Protein AF-A0A2V5WZT8-F1 (afdb_monomer_lite)

Foldseek 3Di:
DPVVVVVVVVVCVVVPPCVDPVNVCVVVVNDDPVNVVVVVVVCVVVVVCVVVPD

Radius of gyration: 15.37 Å; chains: 1; bounding box: 34×35×30 Å

Sequence (54 aa):
MNTHLDEIDNDIAEKHLLKHPFYLAWTRGELSREALADYARQYYHHVTAFPTYL

Secondary structure (DSSP, 8-state):
--HHHHHHHHHHHHT-GGGSHHHHHHHTT---HHHHHHHHHHHHHHHHHGGG--

Structure (mmCIF, N/CA/C/O backbone):
data_AF-A0A2V5WZT8-F1
#
_entry.id   AF-A0A2V5WZT8-F1
#
loop_
_atom_site.group_PDB
_atom_site.id
_atom_site.type_symbol
_atom_site.label_atom_id
_atom_site.label_alt_id
_atom_site.label_comp_id
_atom_site.label_asym_id
_atom_site.label_entity_id
_atom_site.label_seq_id
_atom_site.pdbx_PDB_ins_code
_atom_site.Cartn_x
_atom_site.Cartn_y
_atom_site.Cartn_z
_atom_site.occupancy
_atom_site.B_iso_or_equiv
_atom_site.auth_seq_id
_atom_site.auth_comp_id
_atom_site.auth_asym_id
_atom_site.auth_atom_id
_atom_site.pdbx_PDB_model_num
ATOM 1 N N . MET A 1 1 ? 17.716 -25.604 -0.193 1.00 63.47 1 MET A N 1
ATOM 2 C CA . MET A 1 1 ? 17.244 -24.214 -0.043 1.00 63.47 1 MET A CA 1
ATOM 3 C C . MET A 1 1 ? 18.240 -23.311 -0.732 1.00 63.47 1 MET A C 1
ATOM 5 O O . MET A 1 1 ? 19.430 -23.603 -0.660 1.00 63.47 1 MET A O 1
ATOM 9 N N . ASN A 1 2 ? 17.763 -22.326 -1.487 1.00 87.19 2 ASN A N 1
ATOM 10 C CA . ASN A 1 2 ? 18.629 -21.370 -2.165 1.00 87.19 2 ASN A CA 1
ATOM 11 C C . ASN A 1 2 ? 18.792 -20.177 -1.224 1.00 87.19 2 ASN A C 1
ATOM 13 O O . ASN A 1 2 ? 17.929 -19.308 -1.201 1.00 87.19 2 ASN A O 1
ATOM 17 N N . THR A 1 3 ? 19.882 -20.172 -0.456 1.00 92.25 3 THR A N 1
ATOM 18 C CA . THR A 1 3 ? 20.144 -19.199 0.615 1.00 92.25 3 THR A CA 1
ATOM 19 C C . THR A 1 3 ? 19.931 -17.749 0.177 1.00 92.25 3 THR A C 1
ATOM 21 O O . THR A 1 3 ? 19.421 -16.950 0.947 1.00 92.25 3 THR A O 1
ATOM 24 N N . HIS A 1 4 ? 20.249 -17.417 -1.077 1.00 95.19 4 HIS A N 1
ATOM 25 C CA . HIS A 1 4 ? 20.073 -16.064 -1.599 1.00 95.19 4 HIS A CA 1
ATOM 26 C C . HIS A 1 4 ? 18.601 -15.661 -1.789 1.00 95.19 4 HIS A C 1
ATOM 28 O O . HIS A 1 4 ? 18.234 -14.514 -1.553 1.00 95.19 4 HIS A O 1
ATOM 34 N N . LEU A 1 5 ? 17.745 -16.598 -2.208 1.00 96.62 5 LEU A N 1
ATOM 35 C CA . LEU A 1 5 ? 16.305 -16.337 -2.298 1.00 96.62 5 LEU A CA 1
ATOM 36 C C . LEU A 1 5 ? 15.706 -16.184 -0.897 1.00 96.62 5 LEU A C 1
ATOM 38 O O . LEU A 1 5 ? 14.911 -15.277 -0.675 1.00 96.62 5 LEU A O 1
ATOM 42 N N . ASP A 1 6 ? 16.163 -17.007 0.050 1.00 96.25 6 ASP A N 1
ATOM 43 C CA . ASP A 1 6 ? 15.727 -16.933 1.445 1.00 96.25 6 ASP A CA 1
ATOM 44 C C . ASP A 1 6 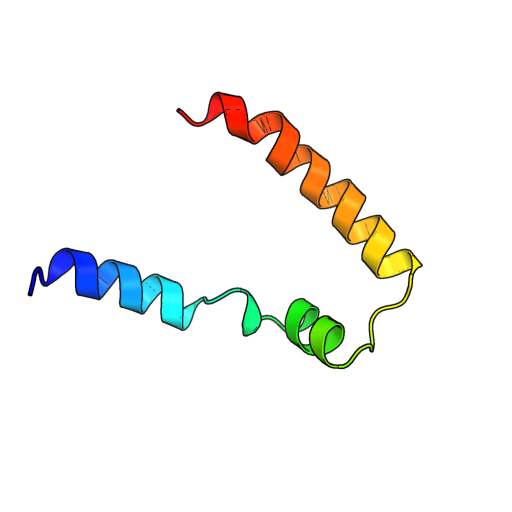? 16.102 -15.573 2.082 1.00 96.25 6 ASP A C 1
ATOM 46 O O . ASP A 1 6 ? 15.328 -15.012 2.855 1.00 96.25 6 ASP A O 1
ATOM 50 N N . GLU A 1 7 ? 17.265 -15.005 1.743 1.00 96.62 7 GLU A N 1
ATOM 51 C CA . GLU A 1 7 ? 17.680 -13.657 2.171 1.00 96.62 7 GLU A CA 1
ATOM 52 C C . GLU A 1 7 ? 16.755 -12.559 1.623 1.00 96.62 7 GLU A C 1
ATOM 54 O O . GLU A 1 7 ? 16.292 -11.712 2.388 1.00 96.62 7 GLU A O 1
ATOM 59 N N . ILE A 1 8 ? 16.432 -12.599 0.325 1.00 97.06 8 ILE A N 1
ATOM 60 C CA . ILE A 1 8 ? 15.519 -11.628 -0.300 1.00 97.06 8 ILE A CA 1
ATOM 61 C C . ILE A 1 8 ? 14.128 -11.704 0.341 1.00 97.06 8 ILE A C 1
ATOM 63 O O . ILE A 1 8 ? 13.534 -10.672 0.661 1.00 97.06 8 ILE A O 1
ATOM 67 N N . ASP A 1 9 ? 13.614 -12.913 0.561 1.00 96.94 9 ASP A N 1
ATOM 68 C CA . ASP A 1 9 ? 12.307 -13.110 1.186 1.00 96.94 9 ASP A CA 1
ATOM 69 C C . ASP A 1 9 ? 12.281 -12.583 2.629 1.00 96.94 9 ASP A C 1
ATOM 71 O O . ASP A 1 9 ? 11.302 -11.949 3.037 1.00 96.94 9 ASP A O 1
ATOM 75 N N . ASN A 1 10 ? 13.363 -12.773 3.391 1.00 96.94 10 ASN A N 1
ATOM 76 C CA . ASN A 1 10 ? 13.487 -12.226 4.742 1.00 96.94 10 ASN A CA 1
ATOM 77 C C . ASN A 1 10 ? 13.490 -10.691 4.738 1.00 96.94 10 ASN A C 1
ATOM 79 O O . ASN A 1 10 ? 12.742 -10.081 5.506 1.00 96.94 10 ASN A O 1
ATOM 83 N N . ASP A 1 11 ? 14.238 -10.060 3.831 1.00 96.50 11 ASP A N 1
ATOM 84 C CA . ASP A 1 11 ? 14.271 -8.600 3.692 1.00 96.50 11 ASP A CA 1
ATOM 85 C C . ASP A 1 11 ? 12.886 -8.021 3.349 1.00 96.50 11 ASP A C 1
ATOM 87 O O . ASP A 1 11 ? 12.470 -6.984 3.889 1.00 96.50 11 ASP A O 1
ATOM 91 N N . ILE A 1 12 ? 12.140 -8.700 2.470 1.00 97.00 12 ILE A N 1
ATOM 92 C CA . ILE A 1 12 ? 10.758 -8.340 2.123 1.00 97.00 12 ILE A CA 1
ATOM 93 C C . ILE A 1 12 ? 9.839 -8.528 3.336 1.00 97.00 12 ILE A C 1
ATOM 95 O O . ILE A 1 12 ? 9.009 -7.661 3.622 1.00 97.00 12 ILE A O 1
ATOM 99 N N . ALA A 1 13 ? 9.981 -9.632 4.073 1.00 96.31 13 ALA A N 1
ATOM 100 C CA . ALA A 1 13 ? 9.166 -9.932 5.244 1.00 96.31 13 ALA A CA 1
ATOM 101 C C . ALA A 1 13 ? 9.386 -8.921 6.380 1.00 96.31 13 ALA A C 1
ATOM 103 O O . ALA A 1 13 ? 8.427 -8.527 7.058 1.00 96.31 13 ALA A O 1
ATOM 104 N N . GLU A 1 14 ? 10.617 -8.457 6.594 1.00 96.38 14 GLU A N 1
ATOM 105 C CA . GLU A 1 14 ? 10.929 -7.406 7.565 1.00 96.38 14 GLU A CA 1
ATOM 106 C C . GLU A 1 14 ? 10.211 -6.097 7.227 1.00 96.38 14 GLU A C 1
ATOM 108 O O . GLU A 1 14 ? 9.572 -5.503 8.100 1.00 96.38 14 GLU A O 1
ATOM 113 N N . LYS A 1 15 ? 10.224 -5.704 5.948 1.00 95.50 15 LYS A N 1
ATOM 114 C CA . LYS A 1 15 ? 9.636 -4.451 5.438 1.00 95.50 15 LYS A CA 1
ATOM 115 C C . LYS A 1 15 ? 8.229 -4.628 4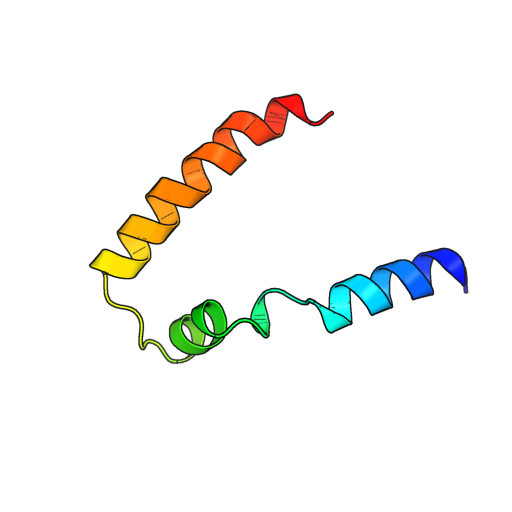.863 1.00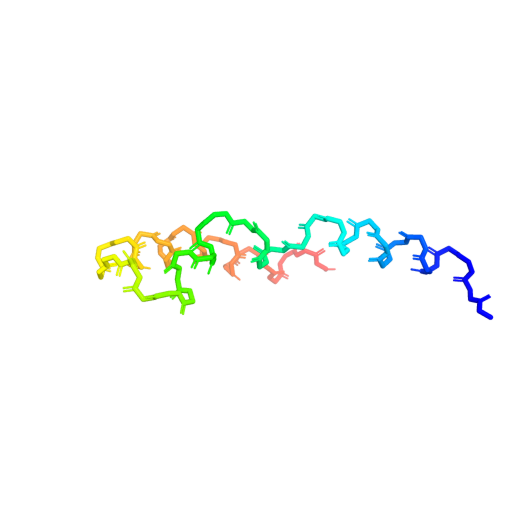 95.50 15 LYS A C 1
ATOM 117 O O . LYS A 1 15 ? 7.761 -3.800 4.081 1.00 95.50 15 LYS A O 1
ATOM 122 N N . HIS A 1 16 ? 7.547 -5.703 5.250 1.00 95.94 16 HIS A N 1
ATOM 123 C CA . HIS A 1 16 ? 6.287 -6.097 4.637 1.00 95.94 16 HIS A CA 1
ATOM 124 C C . HIS A 1 16 ? 5.218 -5.006 4.768 1.00 95.94 16 HIS A C 1
ATOM 126 O O . HIS A 1 16 ? 4.939 -4.505 5.858 1.00 95.94 16 HIS A O 1
ATOM 132 N N . LEU A 1 17 ? 4.551 -4.697 3.658 1.00 95.19 17 LEU A N 1
ATOM 133 C CA . LEU A 1 17 ? 3.618 -3.577 3.535 1.00 95.19 17 LEU A CA 1
ATOM 134 C C . LEU A 1 17 ? 2.484 -3.597 4.576 1.00 95.19 17 LEU A C 1
ATOM 136 O O . LEU A 1 17 ? 2.102 -2.557 5.106 1.00 95.19 17 LEU A O 1
ATOM 140 N N . LEU A 1 18 ? 1.990 -4.787 4.931 1.00 95.75 18 LEU A N 1
ATOM 141 C CA . LEU A 1 18 ? 0.929 -4.954 5.936 1.00 95.75 18 LEU A CA 1
ATOM 142 C C . LEU A 1 18 ? 1.357 -4.609 7.372 1.00 95.75 18 LEU A C 1
ATOM 144 O O . LEU A 1 18 ? 0.497 -4.458 8.234 1.00 95.75 18 LEU A O 1
ATOM 148 N N . LYS A 1 19 ? 2.660 -4.460 7.639 1.00 96.06 19 LYS A N 1
ATOM 149 C CA . LYS A 1 19 ? 3.166 -3.947 8.921 1.00 96.06 19 LYS A CA 1
ATOM 150 C C . LYS A 1 19 ? 3.118 -2.415 8.992 1.00 96.06 19 LYS A C 1
ATOM 152 O O . LYS A 1 19 ? 3.267 -1.852 10.073 1.00 96.06 19 LYS A O 1
ATOM 157 N N . HIS A 1 20 ? 2.909 -1.726 7.868 1.00 97.19 20 HIS A N 1
ATOM 158 C CA . HIS A 1 20 ? 2.865 -0.268 7.825 1.00 97.19 20 HIS A CA 1
ATOM 159 C C . HIS A 1 20 ? 1.600 0.276 8.523 1.00 97.19 20 HIS A C 1
ATOM 161 O O . HIS A 1 20 ? 0.508 -0.255 8.289 1.00 97.19 20 HIS A O 1
ATOM 167 N N . PRO A 1 21 ? 1.686 1.376 9.305 1.00 97.44 21 PRO A N 1
ATOM 168 C CA . PRO A 1 21 ? 0.545 1.931 10.042 1.00 97.44 21 PRO A CA 1
ATOM 169 C C . PRO A 1 21 ? -0.707 2.184 9.194 1.00 97.44 21 PRO A C 1
ATOM 171 O O . PRO A 1 21 ? -1.815 1.924 9.652 1.00 97.44 21 PRO A O 1
ATOM 174 N N . PHE A 1 22 ? -0.538 2.624 7.942 1.00 97.88 22 PHE A N 1
ATOM 175 C CA . PHE A 1 22 ? -1.652 2.821 7.006 1.00 97.88 22 PHE A CA 1
ATOM 176 C C . PHE A 1 22 ? -2.443 1.530 6.742 1.00 97.88 22 PHE A C 1
ATOM 178 O O . PHE A 1 22 ? -3.668 1.537 6.814 1.00 97.88 22 PHE A O 1
ATOM 185 N N . TYR A 1 23 ? -1.758 0.412 6.477 1.00 97.62 23 TYR A N 1
ATOM 186 C CA . TYR A 1 23 ? -2.423 -0.867 6.213 1.00 97.62 23 TYR A CA 1
ATOM 187 C C . TYR A 1 23 ? -2.996 -1.484 7.489 1.00 97.62 23 TYR A C 1
ATOM 189 O O . TYR A 1 23 ? -4.050 -2.107 7.429 1.00 97.62 23 TYR A O 1
ATOM 197 N N . LEU A 1 24 ? -2.377 -1.249 8.649 1.00 98.00 24 LEU A N 1
ATOM 198 C CA . LEU A 1 24 ? -2.963 -1.623 9.939 1.00 98.00 24 LEU A CA 1
ATOM 199 C C . LEU A 1 24 ? -4.263 -0.851 10.229 1.00 98.00 24 LEU A C 1
ATOM 201 O O . LEU A 1 24 ? -5.228 -1.435 10.708 1.00 98.00 24 LEU A O 1
ATOM 205 N N . ALA A 1 25 ? -4.311 0.448 9.923 1.00 98.19 25 ALA A N 1
ATOM 206 C CA . ALA A 1 25 ? -5.533 1.245 10.036 1.00 98.19 25 ALA A CA 1
ATOM 207 C C . ALA A 1 25 ? -6.596 0.794 9.020 1.00 98.19 25 ALA A C 1
ATOM 209 O O . ALA A 1 25 ? -7.777 0.703 9.355 1.00 98.19 25 ALA A O 1
ATOM 210 N N . TRP A 1 26 ? -6.183 0.439 7.797 1.00 98.06 26 TRP A N 1
ATOM 211 C CA . TRP A 1 26 ? -7.080 -0.124 6.786 1.00 98.06 26 TRP A CA 1
ATOM 212 C C . TRP A 1 26 ? -7.751 -1.401 7.288 1.00 98.06 26 TRP A C 1
ATOM 214 O O . TRP A 1 26 ? -8.976 -1.503 7.239 1.00 98.06 26 TRP A O 1
ATOM 224 N N . THR A 1 27 ? -6.981 -2.373 7.787 1.00 97.12 27 THR A N 1
ATOM 225 C CA . THR A 1 27 ? -7.538 -3.659 8.238 1.00 97.12 27 THR A CA 1
ATOM 226 C C . THR A 1 27 ? -8.463 -3.517 9.443 1.00 97.12 27 THR A C 1
ATOM 228 O O . THR A 1 27 ? -9.391 -4.308 9.585 1.00 97.12 27 THR A O 1
ATOM 231 N N . ARG A 1 28 ? -8.263 -2.488 10.274 1.00 98.06 28 ARG A N 1
ATOM 232 C CA . ARG A 1 28 ? -9.168 -2.133 11.377 1.00 98.06 28 ARG A CA 1
ATOM 233 C C . ARG A 1 28 ? -10.391 -1.312 10.947 1.00 98.06 28 ARG A C 1
ATOM 235 O O . ARG A 1 28 ? -11.257 -1.057 11.776 1.00 98.06 28 ARG A O 1
ATOM 242 N N . GLY A 1 29 ? -10.488 -0.910 9.678 1.00 97.94 29 GLY A N 1
ATOM 243 C CA . GLY A 1 29 ? -11.586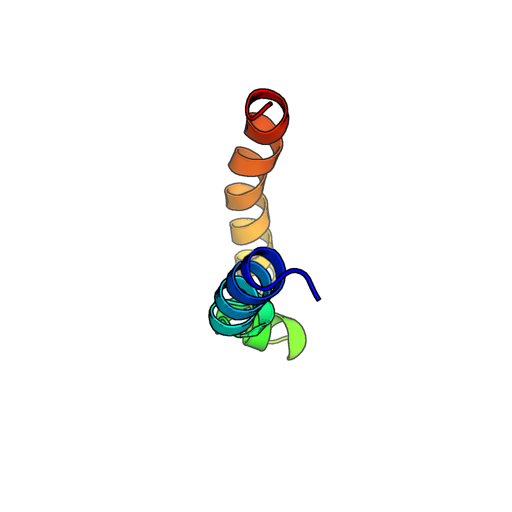 -0.078 9.175 1.00 97.94 29 GLY A CA 1
ATOM 244 C C . GLY A 1 29 ? -11.524 1.379 9.646 1.00 97.94 29 GLY A C 1
ATOM 245 O O . GLY A 1 29 ? -12.547 2.052 9.698 1.00 97.94 29 GLY A O 1
ATOM 246 N N . GLU A 1 30 ? -10.337 1.869 10.003 1.00 98.50 30 GLU A N 1
ATOM 247 C CA . GLU A 1 30 ? -10.122 3.206 10.580 1.00 98.50 30 GLU A CA 1
ATOM 248 C C . GLU A 1 30 ? -9.880 4.291 9.519 1.00 98.50 30 GLU A C 1
ATOM 250 O O . GLU A 1 30 ? -9.795 5.475 9.845 1.00 98.50 30 GLU A O 1
ATOM 255 N N . LEU A 1 31 ? -9.746 3.913 8.244 1.00 98.44 31 LEU A N 1
ATOM 256 C CA . LEU A 1 31 ? -9.526 4.869 7.162 1.00 98.44 31 LEU A CA 1
ATOM 257 C C . LEU A 1 31 ? -10.838 5.518 6.720 1.00 98.44 31 LEU A C 1
ATOM 259 O O . LEU A 1 31 ? -11.835 4.843 6.464 1.00 98.44 31 LEU A O 1
ATOM 263 N N . SER A 1 32 ? -10.812 6.841 6.557 1.00 98.38 32 SER A N 1
ATOM 264 C CA . SER A 1 32 ? -11.910 7.565 5.924 1.00 98.38 32 SER A CA 1
ATOM 265 C C . SER A 1 32 ? -11.976 7.264 4.427 1.00 98.38 32 SER A C 1
ATOM 267 O O . SER A 1 32 ? -10.993 6.875 3.789 1.00 98.38 32 SER A O 1
ATOM 269 N N . ARG A 1 33 ? -13.143 7.510 3.828 1.00 98.38 33 ARG A N 1
ATOM 270 C CA . ARG A 1 33 ? -13.321 7.388 2.377 1.00 98.38 33 ARG A CA 1
ATOM 271 C C . ARG A 1 33 ? -12.391 8.337 1.616 1.00 98.38 33 ARG A C 1
ATOM 273 O O . ARG A 1 33 ? -11.895 7.989 0.550 1.00 98.38 33 ARG A O 1
ATOM 280 N N . GLU A 1 34 ? -12.140 9.519 2.166 1.00 98.50 34 GLU A N 1
ATOM 281 C CA . GLU A 1 34 ? -11.242 10.523 1.604 1.00 98.50 34 GLU A CA 1
ATOM 282 C C . GLU A 1 34 ? -9.792 10.012 1.587 1.00 98.50 34 GLU A C 1
ATOM 284 O O . 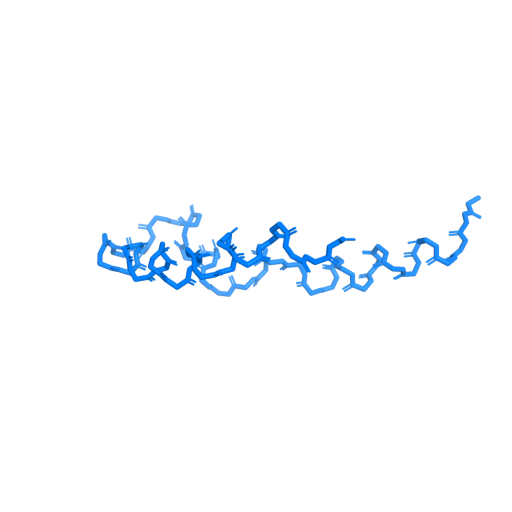GLU A 1 34 ? -9.147 10.080 0.543 1.00 98.50 34 GLU A O 1
ATOM 289 N N . ALA A 1 35 ? -9.324 9.389 2.677 1.00 98.19 35 ALA A N 1
ATOM 290 C CA . ALA A 1 35 ? -7.994 8.780 2.743 1.00 98.19 35 ALA A CA 1
ATOM 291 C C . ALA A 1 35 ? -7.828 7.627 1.735 1.00 98.19 35 ALA A C 1
ATOM 293 O O . ALA A 1 35 ? -6.787 7.500 1.089 1.00 98.19 35 ALA A O 1
ATOM 294 N N . LEU A 1 36 ? -8.870 6.809 1.550 1.00 98.38 36 LEU A N 1
ATOM 295 C CA . LEU A 1 36 ? -8.884 5.749 0.537 1.00 98.38 36 LEU A CA 1
ATOM 296 C C . LEU A 1 36 ? -8.843 6.320 -0.891 1.00 98.38 36 LEU A C 1
ATOM 298 O O . LEU A 1 36 ? -8.139 5.793 -1.754 1.00 98.38 36 LEU A O 1
ATOM 302 N N . ALA A 1 37 ? -9.560 7.417 -1.145 1.00 98.50 37 ALA A N 1
ATOM 303 C CA . ALA A 1 37 ? -9.541 8.097 -2.437 1.00 98.50 37 ALA A CA 1
ATOM 304 C C . ALA A 1 37 ? -8.179 8.752 -2.731 1.00 98.50 37 ALA A C 1
ATOM 306 O O . ALA A 1 37 ? -7.718 8.711 -3.874 1.00 98.50 37 ALA A O 1
ATOM 307 N N . ASP A 1 38 ? -7.527 9.335 -1.720 1.00 98.31 38 ASP A N 1
ATOM 308 C CA . ASP A 1 38 ? -6.164 9.868 -1.828 1.00 98.31 38 ASP A CA 1
ATOM 309 C C . ASP A 1 38 ? -5.165 8.758 -2.166 1.00 98.31 38 ASP A C 1
ATOM 311 O O . ASP A 1 38 ? -4.382 8.905 -3.106 1.00 98.31 38 ASP A O 1
ATOM 315 N N . TYR A 1 39 ? -5.241 7.626 -1.460 1.00 97.88 39 TYR A N 1
ATOM 316 C CA . TYR A 1 39 ? -4.422 6.448 -1.741 1.00 97.88 39 TYR A CA 1
ATOM 317 C C . TYR A 1 39 ? -4.577 5.982 -3.193 1.00 97.88 39 TYR A C 1
ATOM 319 O O . TYR A 1 39 ? -3.578 5.813 -3.890 1.00 97.88 39 TYR A O 1
ATOM 327 N N . ALA A 1 40 ? -5.814 5.836 -3.681 1.00 98.19 40 ALA A N 1
ATOM 328 C CA . ALA A 1 40 ? -6.071 5.390 -5.049 1.00 98.19 40 ALA A CA 1
ATOM 329 C C . ALA A 1 40 ? -5.475 6.348 -6.096 1.00 98.19 40 ALA A C 1
ATOM 331 O O . ALA A 1 40 ? -4.870 5.901 -7.071 1.00 98.19 40 ALA A O 1
ATOM 332 N N . ARG A 1 41 ? -5.588 7.666 -5.872 1.00 98.19 41 ARG A N 1
ATOM 333 C CA . ARG A 1 41 ? -4.991 8.688 -6.748 1.00 98.19 41 ARG A CA 1
ATOM 334 C C . ARG A 1 41 ? -3.468 8.595 -6.787 1.00 98.19 41 ARG A C 1
ATOM 336 O O . ARG A 1 41 ? -2.889 8.661 -7.865 1.00 98.19 41 ARG A O 1
ATOM 343 N N . GLN A 1 42 ? -2.825 8.399 -5.639 1.00 97.62 42 GLN A N 1
ATOM 344 C CA . GLN A 1 42 ? -1.371 8.233 -5.574 1.00 97.62 42 GLN A CA 1
ATOM 345 C C . GLN A 1 42 ? -0.923 6.933 -6.256 1.00 97.62 42 GLN A C 1
ATOM 347 O O . GLN A 1 42 ? 0.005 6.942 -7.065 1.00 97.62 42 GLN A O 1
ATOM 352 N N . TYR A 1 43 ? -1.614 5.824 -5.983 1.00 97.69 43 TYR A N 1
ATOM 353 C CA . TYR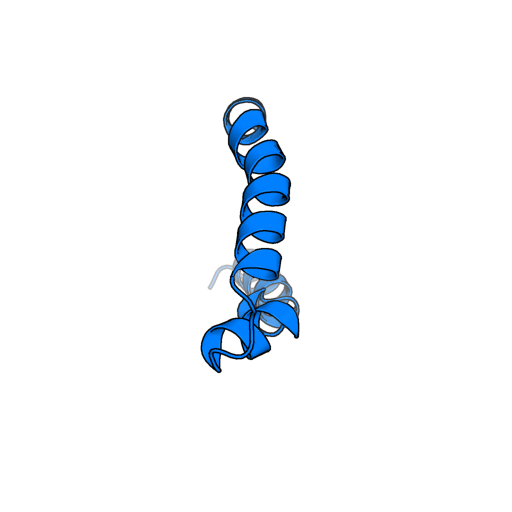 A 1 43 ? -1.270 4.504 -6.512 1.00 97.69 43 TYR A CA 1
ATOM 354 C C . TYR A 1 43 ? -1.458 4.406 -8.034 1.00 97.69 43 TYR A C 1
ATOM 356 O O . TYR A 1 43 ? -0.718 3.692 -8.710 1.00 97.69 43 TYR A O 1
ATOM 364 N N . TYR A 1 44 ? -2.393 5.172 -8.604 1.00 98.06 44 TYR A N 1
ATOM 365 C CA . TYR A 1 44 ? -2.627 5.219 -10.049 1.00 98.06 44 TYR A CA 1
ATOM 366 C C . TYR A 1 44 ? -1.370 5.576 -10.858 1.00 98.06 44 TYR A C 1
ATOM 368 O O . TYR A 1 44 ? -1.138 4.998 -11.923 1.00 98.06 44 TYR A O 1
ATOM 376 N N . HIS A 1 45 ? -0.526 6.481 -10.352 1.00 97.50 45 HIS A N 1
ATOM 377 C CA . HIS A 1 45 ? 0.726 6.839 -11.022 1.00 97.50 45 HIS A CA 1
ATOM 378 C C . HIS A 1 45 ? 1.676 5.645 -11.140 1.00 97.50 45 HIS A C 1
ATOM 380 O O . HIS A 1 45 ? 2.283 5.447 -12.191 1.00 97.50 45 HIS A O 1
ATOM 386 N N . HIS A 1 46 ? 1.759 4.821 -10.093 1.00 97.06 46 HIS A N 1
ATOM 387 C CA . HIS A 1 46 ? 2.552 3.597 -10.118 1.00 97.06 46 HIS A CA 1
ATOM 388 C C . HIS A 1 46 ? 1.986 2.591 -11.125 1.00 97.06 46 HIS A C 1
ATOM 390 O O . HIS A 1 46 ? 2.724 2.122 -11.983 1.00 97.06 46 HIS A O 1
ATOM 396 N N . VAL A 1 47 ? 0.675 2.324 -11.088 1.00 97.56 47 VAL A N 1
ATOM 397 C CA . VAL A 1 47 ? 0.017 1.389 -12.023 1.00 97.56 47 VAL A CA 1
ATOM 398 C C . VAL A 1 47 ? 0.207 1.820 -13.477 1.00 97.56 47 VAL A C 1
ATOM 400 O O . VAL A 1 47 ? 0.466 0.986 -14.337 1.00 97.56 47 VAL A O 1
ATOM 403 N N . THR A 1 48 ? 0.121 3.122 -13.749 1.00 97.88 48 THR A N 1
ATOM 404 C CA . THR A 1 48 ? 0.313 3.674 -15.097 1.00 97.88 48 THR A CA 1
ATOM 405 C C . THR A 1 48 ? 1.754 3.507 -15.581 1.00 97.88 48 THR A C 1
ATOM 407 O O . THR A 1 48 ? 1.973 3.250 -16.761 1.00 97.88 48 THR A O 1
ATOM 410 N N . ALA A 1 49 ? 2.735 3.645 -14.687 1.00 97.81 49 ALA A N 1
ATOM 411 C CA . ALA A 1 49 ? 4.146 3.460 -15.012 1.00 97.81 49 ALA A CA 1
ATOM 412 C C . ALA A 1 49 ? 4.569 1.980 -15.042 1.00 97.81 49 ALA A C 1
ATOM 414 O O . ALA A 1 49 ? 5.558 1.648 -15.682 1.00 97.81 49 ALA A O 1
ATOM 415 N N . PHE A 1 50 ? 3.820 1.079 -14.400 1.00 97.38 50 PHE A N 1
ATOM 416 C CA . PHE A 1 50 ? 4.178 -0.335 -14.272 1.00 97.38 50 PHE A CA 1
ATOM 417 C C . PHE A 1 50 ? 4.527 -1.050 -15.593 1.00 97.38 50 PHE A C 1
ATOM 419 O O . PHE A 1 50 ? 5.520 -1.779 -15.615 1.00 97.38 50 PHE A O 1
ATOM 426 N N . PRO A 1 51 ? 3.816 -0.824 -16.719 1.00 97.38 51 PRO A N 1
ATOM 427 C CA . PRO A 1 51 ? 4.169 -1.428 -18.004 1.00 97.38 51 PRO A CA 1
ATOM 428 C C . PRO A 1 51 ? 5.546 -1.032 -18.551 1.00 97.38 51 PRO A C 1
ATOM 430 O O . PRO A 1 51 ? 6.000 -1.655 -19.501 1.00 97.38 51 PRO A O 1
ATOM 433 N N . THR A 1 52 ? 6.195 0.003 -18.005 1.00 97.62 52 THR A N 1
ATOM 434 C CA . THR A 1 52 ? 7.506 0.485 -18.470 1.00 97.62 52 THR A CA 1
ATOM 435 C C . THR A 1 52 ? 8.676 -0.036 -17.633 1.00 97.62 52 THR A C 1
ATOM 437 O O . THR A 1 52 ? 9.793 0.450 -17.794 1.00 97.62 52 THR A O 1
ATOM 440 N N . TYR A 1 53 ? 8.437 -0.925 -16.665 1.00 96.00 53 TYR A N 1
ATOM 441 C CA . TYR A 1 53 ? 9.477 -1.412 -15.747 1.00 96.00 53 TYR A CA 1
ATOM 442 C C . TYR A 1 53 ? 10.253 -2.618 -16.280 1.00 96.00 53 TYR A C 1
ATOM 444 O O . TYR A 1 53 ? 11.332 -2.917 -15.768 1.00 96.00 53 TYR A O 1
ATOM 452 N N . LEU A 1 54 ? 9.692 -3.301 -17.277 1.00 88.69 54 LEU A N 1
ATOM 453 C CA . LEU A 1 54 ? 10.236 -4.481 -17.945 1.00 88.69 54 LEU A CA 1
ATOM 454 C C . LEU A 1 54 ? 10.415 -4.178 -19.434 1.00 88.69 54 LEU A C 1
ATOM 456 O O . LEU A 1 54 ? 11.349 -4.760 -20.025 1.00 88.69 54 LEU A O 1
#

pLDDT: mean 96.27, std 4.97, range [63.47, 98.5]